Protein AF-A0A1W9WU84-F1 (afdb_monomer_lite)

Secondary structure (DSSP, 8-state):
----------EEEETTEEEEHHHHHHHHHTT--SHHHHHT-TT-EEEEEETTEEEEEEEEEETTEEEEEEEEEEPP------

pLDDT: mean 77.81, std 12.46, range [40.56, 89.56]

Foldseek 3Di:
DPPPPPDPFDWDDDPNDIDRPVVVVQCVVVVNPDPVCVVVPPQWDFPDDDPFKTKIKHWTDDPNDIDIDIDIDGDDPPPPPD

Structure (mmCIF, N/CA/C/O backbone):
data_AF-A0A1W9WU84-F1
#
_entry.id   AF-A0A1W9WU84-F1
#
loop_
_atom_site.group_PDB
_atom_site.id
_atom_site.type_symbol
_atom_site.label_atom_id
_atom_site.label_alt_id
_atom_site.label_comp_id
_atom_site.label_asym_id
_atom_site.label_entity_id
_atom_site.label_seq_id
_atom_site.pdbx_PDB_ins_code
_atom_site.Cartn_x
_atom_site.Cartn_y
_atom_site.Cartn_z
_atom_site.occupancy
_atom_site.B_iso_or_equiv
_atom_site.auth_seq_id
_atom_site.auth_comp_id
_atom_site.auth_asym_id
_atom_site.auth_atom_id
_atom_site.pdbx_PDB_model_num
ATOM 1 N N . MET A 1 1 ? 15.217 8.578 25.436 1.00 40.56 1 MET A N 1
ATOM 2 C CA . MET A 1 1 ? 14.697 7.197 25.416 1.00 40.56 1 MET A CA 1
ATOM 3 C C . MET A 1 1 ? 15.181 6.584 24.111 1.00 40.56 1 MET A C 1
ATOM 5 O O . MET A 1 1 ? 14.819 7.097 23.062 1.00 40.56 1 MET A O 1
ATOM 9 N N . ILE A 1 2 ? 16.117 5.636 24.158 1.00 41.91 2 ILE A N 1
ATOM 10 C CA . ILE A 1 2 ? 16.622 4.972 22.945 1.00 41.91 2 ILE A CA 1
ATOM 11 C C . ILE A 1 2 ? 15.566 3.923 22.574 1.00 41.91 2 ILE A C 1
ATOM 13 O O . ILE A 1 2 ? 15.193 3.160 23.468 1.00 41.91 2 ILE A O 1
ATOM 17 N N . PRO A 1 3 ? 15.032 3.887 21.340 1.00 46.59 3 PRO A N 1
ATOM 18 C CA . PRO A 1 3 ? 14.091 2.844 20.960 1.00 46.59 3 PRO A CA 1
ATOM 19 C C . PRO A 1 3 ? 14.778 1.492 21.131 1.00 46.59 3 PRO A C 1
ATOM 21 O O . PRO A 1 3 ? 15.872 1.272 20.607 1.00 46.59 3 PRO A O 1
ATOM 24 N N . ASN A 1 4 ? 14.167 0.602 21.907 1.00 46.75 4 ASN A N 1
ATOM 25 C CA . ASN A 1 4 ? 14.648 -0.761 22.019 1.00 46.75 4 ASN A CA 1
ATOM 26 C C . ASN A 1 4 ? 14.274 -1.496 20.724 1.00 46.75 4 ASN A C 1
ATOM 28 O O . ASN A 1 4 ? 13.142 -1.941 20.565 1.00 46.75 4 ASN A O 1
ATOM 32 N N . PHE A 1 5 ? 15.214 -1.591 19.785 1.00 53.91 5 PHE A N 1
ATOM 33 C CA . PHE A 1 5 ? 15.039 -2.316 18.522 1.00 53.91 5 PHE A CA 1
ATOM 34 C C . PHE A 1 5 ? 15.110 -3.850 18.697 1.00 53.91 5 PHE A C 1
ATOM 36 O O . PHE A 1 5 ? 15.206 -4.569 17.710 1.00 53.91 5 PHE A O 1
ATOM 43 N N . SER A 1 6 ? 15.077 -4.372 19.933 1.00 51.78 6 SER A N 1
ATOM 44 C CA . SER A 1 6 ? 15.198 -5.808 20.234 1.00 51.78 6 SER A CA 1
ATOM 45 C C . SER A 1 6 ? 13.898 -6.609 20.086 1.00 51.78 6 SER A C 1
ATOM 47 O O . SER A 1 6 ? 13.838 -7.744 20.563 1.00 51.78 6 SER A O 1
ATOM 49 N N . ALA A 1 7 ? 12.838 -6.042 19.508 1.00 61.59 7 ALA A N 1
ATOM 50 C CA . ALA A 1 7 ? 11.666 -6.837 19.173 1.00 61.59 7 ALA A CA 1
ATOM 51 C C . ALA A 1 7 ? 12.073 -7.802 18.054 1.00 61.59 7 ALA A C 1
ATOM 53 O O . ALA A 1 7 ? 12.449 -7.363 16.968 1.00 61.59 7 ALA A O 1
ATOM 54 N N . VAL A 1 8 ? 12.048 -9.108 18.341 1.00 64.62 8 VAL A N 1
ATOM 55 C CA . VAL A 1 8 ? 12.166 -10.142 17.307 1.00 64.62 8 VAL A CA 1
ATOM 56 C C . VAL A 1 8 ? 11.087 -9.822 16.280 1.00 64.62 8 VAL A C 1
ATOM 58 O O . VAL A 1 8 ? 9.917 -9.779 16.670 1.00 64.62 8 VAL A O 1
ATOM 61 N N . PRO A 1 9 ? 11.436 -9.509 15.026 1.00 66.81 9 PRO A N 1
ATOM 62 C CA . PRO A 1 9 ? 10.402 -9.068 14.118 1.00 66.81 9 PRO A CA 1
ATOM 63 C C . PRO A 1 9 ? 9.521 -10.275 13.774 1.00 66.81 9 PRO A C 1
ATOM 65 O O . PRO A 1 9 ? 10.011 -11.395 13.622 1.00 66.81 9 PRO A O 1
ATOM 68 N N . ASP A 1 10 ? 8.209 -10.062 13.756 1.00 83.06 10 ASP A N 1
ATOM 69 C CA . ASP A 1 10 ? 7.249 -11.101 13.397 1.00 83.06 10 ASP A CA 1
ATOM 70 C C . ASP A 1 10 ? 7.163 -11.153 11.876 1.00 83.06 10 ASP A C 1
ATOM 72 O O . ASP A 1 10 ? 6.755 -10.182 11.229 1.00 83.06 10 ASP A O 1
ATOM 76 N N . PHE A 1 11 ? 7.595 -12.274 11.304 1.00 85.81 11 PHE A N 1
ATOM 77 C CA . PHE A 1 11 ? 7.651 -12.452 9.865 1.00 85.81 11 PHE A CA 1
ATOM 78 C C . PHE A 1 11 ? 6.787 -13.619 9.399 1.00 85.81 11 PHE A C 1
ATOM 80 O O . PHE A 1 11 ? 6.654 -14.644 10.070 1.00 85.81 11 PHE A O 1
ATOM 87 N N . LEU A 1 12 ? 6.270 -13.491 8.184 1.00 83.38 12 LEU A N 1
ATOM 88 C CA . LEU A 1 12 ? 5.718 -14.583 7.402 1.00 83.38 12 LEU A CA 1
ATOM 89 C C . LEU A 1 12 ? 6.667 -14.875 6.239 1.00 83.38 12 LEU A C 1
ATOM 91 O O . LEU A 1 12 ? 6.974 -13.981 5.452 1.00 83.38 12 LEU A O 1
ATOM 95 N N . GLU A 1 13 ? 7.098 -16.125 6.097 1.00 84.88 13 GLU A N 1
ATOM 96 C CA . GLU A 1 13 ? 7.778 -16.571 4.883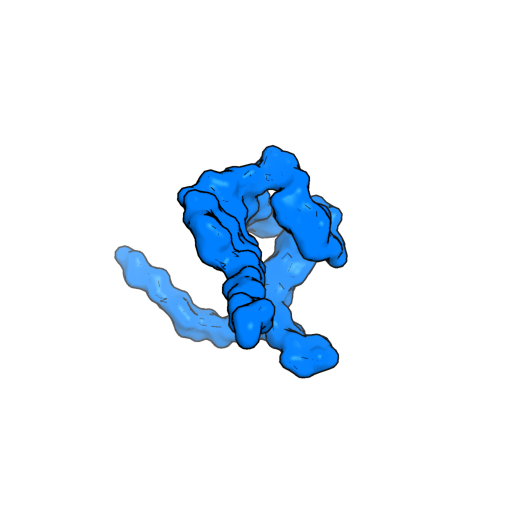 1.00 84.88 13 GLU A CA 1
ATOM 97 C C . GLU A 1 13 ? 6.762 -17.192 3.921 1.00 84.88 13 GLU A C 1
ATOM 99 O O . GLU A 1 13 ? 6.025 -18.114 4.274 1.00 84.88 13 GLU A O 1
ATOM 104 N N . GLN A 1 14 ? 6.712 -16.697 2.687 1.00 79.69 14 GLN A N 1
ATOM 105 C CA . GLN A 1 14 ? 5.841 -17.239 1.652 1.00 79.69 14 GLN A CA 1
ATOM 106 C C . GLN A 1 14 ? 6.539 -17.177 0.295 1.00 79.69 14 GLN A C 1
ATOM 108 O O . GLN A 1 14 ? 6.923 -16.109 -0.172 1.00 79.69 14 GLN A O 1
ATOM 113 N N . LYS A 1 15 ? 6.668 -18.331 -0.375 1.00 85.12 15 LYS A N 1
ATOM 114 C CA . LYS A 1 15 ? 7.291 -18.448 -1.711 1.00 85.12 15 LYS A CA 1
ATOM 115 C C . LYS A 1 15 ? 8.709 -17.838 -1.774 1.00 85.12 15 LYS A C 1
ATOM 117 O O . LYS A 1 15 ? 9.058 -17.201 -2.762 1.00 85.12 15 LYS A O 1
ATOM 122 N N . GLY A 1 16 ? 9.505 -18.009 -0.714 1.00 83.75 16 GLY A N 1
ATOM 123 C CA . GLY A 1 16 ? 10.861 -17.451 -0.611 1.00 83.75 16 GLY A CA 1
ATOM 124 C C . GLY A 1 16 ? 10.914 -15.937 -0.370 1.00 83.75 16 GLY A C 1
ATOM 125 O O . GLY A 1 16 ? 11.982 -15.339 -0.464 1.00 83.75 16 GLY A O 1
ATOM 126 N N . MET A 1 17 ? 9.774 -15.307 -0.079 1.00 75.25 17 MET A N 1
ATOM 127 C CA . MET A 1 17 ? 9.686 -13.907 0.327 1.00 75.25 17 MET A CA 1
ATOM 128 C C . MET A 1 17 ? 9.444 -13.827 1.831 1.00 75.25 17 MET A C 1
ATOM 130 O O . MET A 1 17 ? 8.664 -14.608 2.373 1.00 75.25 17 MET A O 1
ATOM 134 N N . ILE A 1 18 ? 10.088 -12.863 2.484 1.00 82.69 18 ILE A N 1
ATOM 135 C CA . ILE A 1 18 ? 9.908 -12.566 3.906 1.00 82.69 18 ILE A CA 1
ATOM 136 C C . ILE A 1 18 ? 9.043 -11.314 4.009 1.00 82.69 18 ILE A C 1
ATOM 138 O O . ILE A 1 18 ? 9.397 -10.262 3.473 1.00 82.69 18 ILE A O 1
ATOM 142 N N . PHE A 1 19 ? 7.920 -11.431 4.705 1.00 81.88 19 PHE A N 1
ATOM 143 C CA . PHE A 1 19 ? 6.987 -10.343 4.952 1.00 81.88 19 PHE A CA 1
ATOM 144 C C . PHE A 1 19 ? 6.968 -10.010 6.433 1.00 81.88 19 PHE A C 1
ATOM 146 O O . PHE A 1 19 ? 6.852 -10.907 7.257 1.00 81.88 19 PHE A O 1
ATOM 153 N N . ASP A 1 20 ? 7.027 -8.730 6.776 1.00 86.31 20 ASP A N 1
ATOM 154 C CA . ASP A 1 20 ? 6.690 -8.275 8.123 1.00 86.31 20 ASP A CA 1
ATOM 155 C C . ASP A 1 20 ? 5.172 -8.443 8.332 1.00 86.31 20 ASP A C 1
ATOM 157 O O . ASP A 1 20 ? 4.371 -7.945 7.532 1.00 86.31 20 ASP A O 1
ATOM 161 N N . ARG A 1 21 ? 4.764 -9.193 9.364 1.00 85.56 21 ARG A N 1
ATOM 162 C CA . ARG A 1 21 ? 3.346 -9.509 9.593 1.00 85.56 21 ARG A CA 1
ATOM 163 C C . ARG A 1 21 ? 2.539 -8.264 9.948 1.00 85.56 21 ARG A C 1
ATOM 165 O O . ARG A 1 21 ? 1.462 -8.068 9.389 1.00 85.56 21 ARG A O 1
ATOM 172 N N . LYS A 1 22 ? 3.081 -7.391 10.805 1.00 83.06 22 LYS A N 1
ATOM 173 C CA . LYS A 1 22 ? 2.436 -6.122 11.177 1.00 83.06 22 LYS A CA 1
ATOM 174 C C . LYS A 1 22 ? 2.221 -5.264 9.932 1.00 83.06 22 LYS A C 1
ATOM 176 O O . LYS A 1 22 ? 1.167 -4.656 9.766 1.00 83.06 22 LYS A O 1
ATOM 181 N N . TYR A 1 23 ? 3.191 -5.262 9.021 1.00 83.19 23 TYR A N 1
ATOM 182 C CA . TYR A 1 23 ? 3.067 -4.569 7.744 1.00 83.19 23 TYR A CA 1
ATOM 183 C C . TYR A 1 23 ? 1.936 -5.132 6.870 1.00 83.19 23 TYR A C 1
ATOM 185 O O . TYR A 1 23 ? 1.139 -4.361 6.337 1.00 83.19 23 TYR A O 1
ATOM 193 N N . GLN A 1 24 ? 1.815 -6.459 6.754 1.00 85.56 24 GLN A N 1
ATOM 194 C CA . GLN A 1 24 ? 0.714 -7.080 6.007 1.00 85.56 24 GLN A CA 1
ATOM 195 C C . GLN A 1 24 ? -0.659 -6.766 6.607 1.00 85.56 24 GLN A C 1
ATOM 197 O O . GLN A 1 24 ? -1.596 -6.480 5.865 1.00 85.56 24 GLN A O 1
ATOM 202 N N . GLU A 1 25 ? -0.782 -6.795 7.933 1.00 88.38 25 GLU A N 1
ATOM 203 C CA . GLU A 1 25 ? -2.031 -6.473 8.625 1.00 88.38 25 GLU A CA 1
ATOM 204 C C . GLU A 1 25 ? -2.463 -5.027 8.367 1.00 88.38 25 GLU A C 1
ATOM 206 O O . GLU A 1 25 ? -3.625 -4.788 8.046 1.00 88.38 25 GLU A O 1
ATOM 211 N N . ILE A 1 26 ? -1.525 -4.075 8.428 1.00 88.31 26 ILE A N 1
ATOM 212 C CA . ILE A 1 26 ? -1.795 -2.662 8.133 1.00 88.31 26 ILE A CA 1
ATOM 213 C C . ILE A 1 26 ? -2.235 -2.487 6.677 1.00 88.31 26 ILE A C 1
AT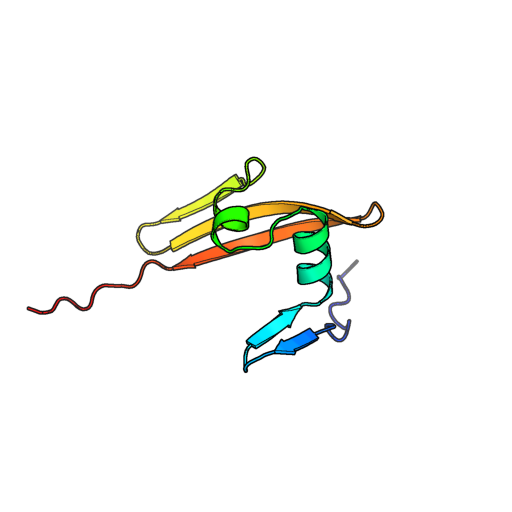OM 215 O O . ILE A 1 26 ? -3.259 -1.856 6.423 1.00 88.31 26 ILE A O 1
ATOM 219 N N . LEU A 1 27 ? -1.500 -3.062 5.718 1.00 88.75 27 LEU A N 1
ATOM 220 C CA . LEU A 1 27 ? -1.860 -2.962 4.302 1.00 88.75 27 LEU A CA 1
ATOM 221 C C . LEU A 1 27 ? -3.240 -3.567 4.023 1.00 88.75 27 LEU A C 1
ATOM 223 O O . LEU A 1 27 ? -4.056 -2.944 3.348 1.00 88.75 27 LEU A O 1
ATOM 227 N N . SER A 1 28 ? -3.528 -4.736 4.598 1.00 88.75 28 SER A N 1
ATOM 228 C CA . SER A 1 28 ? -4.835 -5.389 4.498 1.00 88.75 28 SER A CA 1
ATOM 229 C C . SER A 1 28 ? -5.949 -4.526 5.100 1.00 88.75 28 SER A C 1
ATOM 231 O O . SER A 1 28 ? -6.978 -4.310 4.462 1.00 88.75 28 SER A O 1
ATOM 233 N N . HIS A 1 29 ? -5.722 -3.946 6.284 1.00 89.56 29 HIS A N 1
ATOM 234 C CA . HIS A 1 29 ? -6.671 -3.042 6.940 1.00 89.56 29 HIS A CA 1
ATOM 235 C C . HIS A 1 29 ? -6.969 -1.791 6.099 1.00 89.56 29 HIS A C 1
ATOM 237 O O . HIS A 1 29 ? -8.102 -1.318 6.066 1.00 89.56 29 HIS A O 1
ATOM 243 N N . MET A 1 30 ? -5.967 -1.284 5.378 1.00 87.69 30 MET A N 1
ATOM 244 C CA . MET A 1 30 ? -6.093 -0.137 4.475 1.00 87.69 30 MET A CA 1
ATOM 245 C C . MET A 1 30 ? -6.649 -0.496 3.085 1.00 87.69 30 MET A C 1
ATOM 247 O O . MET A 1 30 ? -6.806 0.396 2.252 1.00 87.69 30 MET A O 1
ATOM 251 N N . GLY A 1 31 ? -6.929 -1.775 2.807 1.00 89.50 31 GLY A N 1
ATOM 252 C CA . GLY A 1 31 ? -7.369 -2.240 1.487 1.00 89.50 31 GLY A CA 1
ATOM 253 C C . GLY A 1 31 ? -6.283 -2.156 0.406 1.00 89.50 31 GLY A C 1
ATOM 254 O O . GLY A 1 31 ? -6.596 -2.026 -0.774 1.00 89.50 31 GLY A O 1
ATOM 255 N N . LEU A 1 32 ? -5.008 -2.189 0.801 1.00 88.56 32 LEU A N 1
ATOM 256 C CA . LEU A 1 32 ? -3.846 -2.102 -0.082 1.00 88.56 32 LEU A CA 1
ATOM 257 C C . LEU A 1 32 ? -3.286 -3.502 -0.377 1.00 88.56 32 LEU A C 1
ATOM 259 O O . LE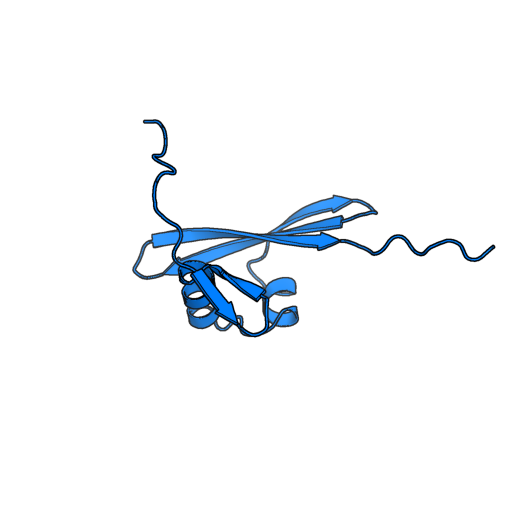U A 1 32 ? -2.262 -3.914 0.166 1.00 88.56 32 LEU A O 1
ATOM 263 N N . ASP A 1 33 ? -3.980 -4.256 -1.224 1.00 87.69 33 ASP A N 1
ATOM 264 C CA . ASP A 1 33 ? -3.708 -5.674 -1.506 1.00 87.69 33 ASP A CA 1
ATOM 265 C C . ASP A 1 33 ? -2.759 -5.930 -2.693 1.00 87.69 33 ASP A C 1
ATOM 267 O O . ASP A 1 33 ? -2.393 -7.070 -2.987 1.00 87.69 33 ASP A O 1
ATOM 271 N N . SER A 1 34 ? -2.334 -4.871 -3.379 1.00 84.56 34 SER A N 1
ATOM 272 C CA . SER A 1 34 ? -1.501 -4.949 -4.579 1.00 84.56 34 SER A CA 1
ATOM 273 C C . SER A 1 34 ? -0.425 -3.872 -4.595 1.00 84.56 34 SER A C 1
ATOM 275 O O . SER A 1 34 ? -0.597 -2.788 -4.037 1.00 84.56 34 SER A O 1
ATOM 277 N N . PHE A 1 35 ? 0.679 -4.131 -5.300 1.00 83.31 35 PHE A N 1
ATOM 278 C CA . PHE A 1 35 ? 1.724 -3.123 -5.499 1.00 83.31 35 PHE A CA 1
ATOM 279 C C . PHE A 1 35 ? 1.158 -1.806 -6.053 1.00 83.31 35 PHE A C 1
ATOM 281 O O . PHE A 1 35 ? 1.508 -0.742 -5.554 1.00 83.31 35 PHE A O 1
ATOM 288 N N . GLU A 1 36 ? 0.258 -1.878 -7.038 1.00 85.38 36 GLU A N 1
ATOM 289 C CA . GLU A 1 36 ? -0.369 -0.698 -7.643 1.00 85.38 36 GLU A CA 1
ATOM 290 C C . GLU A 1 36 ? -1.218 0.084 -6.635 1.00 85.38 36 GLU A C 1
ATOM 292 O O . GLU A 1 36 ? -1.103 1.306 -6.566 1.00 85.38 36 GLU A O 1
ATOM 297 N N . SER A 1 37 ? -2.003 -0.604 -5.795 1.00 87.56 37 SER A N 1
ATOM 298 C CA . SER A 1 37 ? -2.786 0.058 -4.741 1.00 87.56 37 SER A CA 1
ATOM 299 C C . SER A 1 37 ? -1.902 0.807 -3.739 1.00 87.56 37 SER A C 1
ATOM 301 O O . SER A 1 37 ? -2.211 1.942 -3.381 1.00 87.56 37 SER A O 1
ATOM 303 N N . VAL A 1 38 ? -0.764 0.221 -3.343 1.00 85.75 38 VAL A N 1
ATOM 304 C CA . VAL A 1 38 ? 0.213 0.867 -2.453 1.00 85.75 38 VAL A CA 1
ATOM 305 C C . VAL A 1 38 ? 0.882 2.043 -3.167 1.00 85.75 38 VAL A C 1
ATOM 307 O O . VAL A 1 38 ? 0.997 3.125 -2.599 1.00 85.75 38 VAL A O 1
ATOM 310 N N . TRP A 1 39 ? 1.311 1.853 -4.418 1.00 84.31 39 TRP A N 1
ATOM 311 C CA . TRP A 1 39 ? 2.031 2.865 -5.191 1.00 84.31 39 TRP A CA 1
ATOM 312 C C . TRP A 1 39 ? 1.184 4.108 -5.495 1.00 84.31 39 TRP A C 1
ATOM 314 O O . TRP A 1 39 ? 1.694 5.227 -5.459 1.00 84.31 39 TRP A O 1
ATOM 324 N N . HIS A 1 40 ? -0.106 3.916 -5.766 1.00 83.19 40 HIS A N 1
ATOM 325 C CA . HIS A 1 40 ? -1.058 4.974 -6.109 1.00 83.19 40 HIS A CA 1
ATOM 326 C C . HIS A 1 40 ? -1.959 5.400 -4.944 1.00 83.19 40 HIS A C 1
ATOM 328 O O . HIS A 1 40 ? -2.969 6.075 -5.160 1.00 83.19 40 HIS A O 1
ATOM 334 N N . HIS A 1 41 ? -1.614 5.027 -3.711 1.00 84.44 41 HIS A N 1
ATOM 335 C CA . HIS A 1 41 ? -2.396 5.392 -2.540 1.00 84.44 41 HIS A CA 1
ATOM 336 C C . HIS A 1 41 ? -2.543 6.922 -2.432 1.00 84.44 41 HIS A C 1
ATOM 338 O O . HIS A 1 41 ? -1.547 7.643 -2.400 1.00 84.44 41 HIS A O 1
ATOM 344 N N . GLN A 1 42 ? -3.782 7.430 -2.359 1.00 74.69 42 GLN A N 1
ATOM 345 C CA . GLN A 1 42 ? -4.058 8.878 -2.388 1.00 74.69 42 GLN A CA 1
ATOM 346 C C . GLN A 1 42 ? -3.517 9.646 -1.169 1.00 74.69 42 GLN A C 1
ATOM 348 O O . GLN A 1 42 ? -3.325 10.854 -1.259 1.00 74.69 42 GLN A O 1
ATOM 353 N N . GLY A 1 43 ? -3.228 8.962 -0.057 1.00 73.50 43 GLY A N 1
ATOM 354 C CA . GLY A 1 43 ? -2.517 9.523 1.101 1.00 73.50 43 GLY A CA 1
ATOM 355 C C . GLY A 1 43 ? -0.990 9.375 1.042 1.00 73.50 43 GLY A C 1
ATOM 356 O O . GLY A 1 43 ? -0.313 9.652 2.027 1.00 73.50 43 GLY A O 1
ATOM 357 N N . GLY A 1 44 ? -0.442 8.874 -0.069 1.00 78.12 44 GLY A N 1
ATOM 358 C CA . GLY A 1 44 ? 0.988 8.655 -0.242 1.00 78.12 44 GLY A CA 1
ATOM 359 C C . GLY A 1 44 ? 1.727 9.941 -0.614 1.00 78.12 44 GLY A C 1
ATOM 360 O O . GLY A 1 44 ? 1.466 10.540 -1.655 1.00 78.12 44 GLY A O 1
ATOM 361 N N . GLU A 1 45 ? 2.706 10.339 0.193 1.00 80.50 45 GLU A N 1
ATOM 362 C CA . GLU A 1 45 ? 3.574 11.481 -0.098 1.00 80.50 45 GLU A CA 1
ATOM 363 C C . GLU A 1 45 ? 4.858 11.019 -0.793 1.00 80.50 45 GLU A C 1
ATOM 365 O O . GLU A 1 45 ? 5.596 10.173 -0.282 1.00 80.50 45 GLU A O 1
ATOM 370 N N . THR A 1 46 ? 5.184 11.594 -1.953 1.00 79.31 46 THR A N 1
ATOM 371 C CA . THR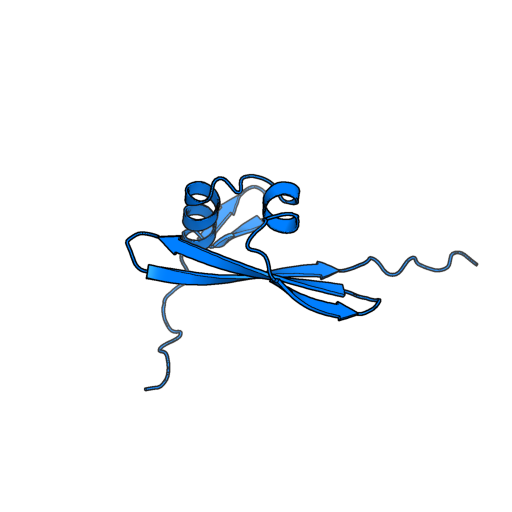 A 1 46 ? 6.490 11.349 -2.587 1.00 79.31 46 THR A CA 1
ATOM 372 C C . THR A 1 46 ? 7.566 12.129 -1.839 1.00 79.31 46 THR A C 1
ATOM 374 O O . THR A 1 46 ? 7.698 13.338 -2.001 1.00 79.31 46 THR A O 1
ATOM 377 N N . ILE A 1 47 ? 8.365 11.430 -1.032 1.00 77.81 47 ILE A N 1
ATOM 378 C CA . ILE A 1 47 ? 9.408 12.056 -0.204 1.00 77.81 47 ILE A CA 1
ATOM 379 C C . ILE A 1 47 ? 10.729 12.192 -0.967 1.00 77.81 47 ILE A C 1
ATOM 381 O O . ILE A 1 47 ? 11.535 13.077 -0.679 1.00 77.81 47 ILE A O 1
ATOM 385 N N . LYS A 1 48 ? 10.994 11.304 -1.936 1.00 75.81 48 LYS A N 1
ATOM 386 C CA . LYS A 1 48 ? 12.182 11.384 -2.800 1.00 75.81 48 LYS A CA 1
ATOM 387 C C . LYS A 1 48 ? 11.856 10.907 -4.206 1.00 75.81 48 LYS A C 1
ATOM 389 O O . LYS A 1 48 ? 11.384 9.788 -4.374 1.00 75.81 48 LYS A O 1
ATOM 394 N N . GLN A 1 49 ? 12.217 11.706 -5.202 1.00 74.69 49 GLN A N 1
ATOM 395 C CA . GLN A 1 49 ? 12.207 11.316 -6.607 1.00 74.69 49 GLN A CA 1
ATOM 396 C C . GLN A 1 49 ? 13.539 11.729 -7.230 1.00 74.69 49 GLN A C 1
ATOM 398 O O . GLN A 1 49 ? 13.839 12.912 -7.358 1.00 74.69 49 GLN A O 1
ATOM 403 N N . ILE A 1 50 ? 14.365 10.744 -7.568 1.00 73.56 50 ILE A N 1
ATOM 404 C CA . ILE A 1 50 ? 15.609 10.933 -8.321 1.00 73.56 50 ILE A CA 1
ATOM 405 C C . ILE A 1 50 ? 15.596 9.971 -9.507 1.00 73.56 50 ILE A C 1
ATOM 407 O O . ILE A 1 50 ? 14.875 8.978 -9.472 1.00 73.56 50 ILE A O 1
ATOM 411 N N . GLN A 1 51 ? 16.395 10.226 -10.545 1.00 68.31 51 GLN A N 1
ATOM 412 C CA . GLN A 1 51 ? 16.357 9.439 -11.792 1.00 68.31 51 GLN A CA 1
ATOM 413 C C . GLN A 1 51 ? 16.396 7.911 -11.562 1.00 68.31 51 GLN A C 1
ATOM 415 O O . GLN A 1 51 ? 15.672 7.167 -12.218 1.00 68.31 51 GLN A O 1
ATOM 420 N N . ALA A 1 52 ? 17.168 7.454 -10.571 1.00 67.56 52 ALA A N 1
ATOM 421 C CA . ALA A 1 52 ? 17.341 6.035 -10.256 1.00 67.56 52 ALA A CA 1
ATOM 422 C C . ALA A 1 52 ? 16.263 5.421 -9.334 1.00 67.56 52 ALA A C 1
ATOM 424 O O . ALA A 1 52 ? 16.153 4.197 -9.248 1.00 67.56 52 ALA A O 1
ATOM 425 N N . ARG A 1 53 ? 15.498 6.224 -8.580 1.00 75.50 53 ARG A N 1
ATOM 426 C CA . ARG A 1 53 ? 14.527 5.702 -7.603 1.00 75.50 53 ARG A CA 1
ATOM 427 C C . ARG A 1 53 ? 13.473 6.718 -7.193 1.00 75.50 53 ARG A C 1
ATOM 429 O O . ARG A 1 53 ? 13.760 7.906 -7.035 1.00 75.50 53 ARG A O 1
ATOM 436 N N . SER A 1 54 ? 12.309 6.194 -6.844 1.00 81.81 54 SER A N 1
ATOM 437 C CA . SER A 1 54 ? 11.240 6.950 -6.204 1.00 81.81 54 SER A CA 1
ATOM 438 C C . SER A 1 54 ? 10.879 6.322 -4.861 1.00 81.81 54 SER A C 1
ATOM 440 O O . SER A 1 54 ? 10.891 5.100 -4.709 1.00 81.81 54 SER A O 1
ATOM 442 N N . VAL A 1 55 ? 10.597 7.160 -3.869 1.00 84.50 55 VAL A N 1
ATOM 443 C CA . VAL A 1 55 ? 10.203 6.749 -2.521 1.00 84.50 55 VAL A CA 1
ATOM 444 C C . VAL A 1 55 ? 8.916 7.460 -2.152 1.00 84.50 55 VAL A C 1
ATOM 446 O O . VAL A 1 55 ? 8.893 8.692 -2.111 1.00 84.50 55 VAL A O 1
ATOM 449 N N . ILE A 1 56 ? 7.887 6.679 -1.840 1.00 85.06 56 ILE A N 1
ATOM 450 C CA . ILE A 1 56 ? 6.636 7.184 -1.278 1.00 85.06 56 ILE A CA 1
ATOM 451 C C . ILE A 1 56 ? 6.558 6.827 0.206 1.00 85.06 56 ILE A C 1
ATOM 453 O O . ILE A 1 56 ? 7.013 5.756 0.615 1.00 85.06 56 ILE A O 1
ATOM 457 N N . CYS A 1 57 ? 6.028 7.741 1.008 1.00 87.19 57 CYS A N 1
ATOM 458 C CA . CYS A 1 57 ? 5.681 7.537 2.406 1.00 87.19 57 CYS A CA 1
ATOM 459 C C . CYS A 1 57 ? 4.170 7.421 2.510 1.00 87.19 57 CYS A C 1
ATOM 461 O O . CYS A 1 57 ? 3.453 8.221 1.920 1.00 87.19 57 CYS A O 1
ATOM 463 N N . ILE A 1 58 ? 3.697 6.445 3.266 1.00 87.75 58 ILE A N 1
ATOM 464 C CA . ILE A 1 58 ? 2.279 6.229 3.509 1.00 87.75 58 ILE A CA 1
ATOM 465 C C . ILE A 1 58 ? 2.089 6.157 5.022 1.00 87.75 58 ILE A C 1
ATOM 467 O O . ILE A 1 58 ? 2.890 5.542 5.737 1.00 87.75 58 ILE A O 1
ATOM 471 N N . GLU A 1 59 ? 1.049 6.821 5.509 1.00 89.38 59 GLU A N 1
ATOM 472 C CA . GLU A 1 59 ? 0.618 6.733 6.899 1.00 89.38 59 GLU A CA 1
ATOM 473 C C . GLU A 1 59 ? -0.566 5.769 6.998 1.00 89.38 59 GLU A C 1
ATOM 475 O O . GLU A 1 59 ? -1.521 5.866 6.230 1.00 89.38 59 GLU A O 1
ATOM 480 N N . GLY A 1 60 ? -0.497 4.836 7.942 1.00 84.56 60 GLY A N 1
ATOM 481 C CA . GLY A 1 60 ? -1.580 3.920 8.279 1.00 84.56 60 GLY A CA 1
ATOM 482 C C . GLY A 1 60 ? -1.878 3.954 9.770 1.00 84.56 60 GLY A C 1
ATOM 483 O O . GLY A 1 60 ? -1.047 4.371 10.577 1.00 84.56 60 GLY A O 1
ATOM 484 N N . GLU A 1 61 ? -3.063 3.491 10.143 1.00 85.12 61 GLU A N 1
ATOM 485 C CA . GLU A 1 61 ? -3.470 3.337 11.536 1.00 85.12 61 GLU A CA 1
ATOM 486 C C . GLU A 1 61 ? -4.024 1.928 11.733 1.00 85.12 61 GLU A C 1
ATOM 488 O O . GLU A 1 61 ? -4.829 1.458 10.932 1.00 85.12 61 GLU A O 1
ATOM 493 N N . LEU A 1 62 ? -3.575 1.246 12.784 1.00 83.12 62 LEU A N 1
ATOM 494 C CA . LEU A 1 62 ? -4.095 -0.058 13.181 1.00 83.12 62 LEU A CA 1
ATOM 495 C C . LEU A 1 62 ? -4.240 -0.072 14.700 1.00 83.12 62 LEU A C 1
ATOM 497 O O . LEU A 1 62 ? -3.290 0.236 15.416 1.00 83.12 62 LEU A O 1
ATOM 501 N N . ASN A 1 63 ? -5.430 -0.409 15.203 1.00 86.31 63 ASN A N 1
ATOM 502 C CA . ASN A 1 63 ? -5.735 -0.431 16.641 1.00 86.31 63 ASN A CA 1
ATOM 503 C C . ASN A 1 63 ? -5.413 0.893 17.377 1.00 86.31 63 ASN A C 1
ATOM 505 O O . ASN A 1 63 ? -5.008 0.877 18.538 1.00 86.31 63 ASN A O 1
ATOM 509 N N . GLY A 1 64 ? -5.568 2.041 16.705 1.00 84.75 64 GLY A N 1
ATOM 510 C CA . GLY A 1 64 ? -5.245 3.367 17.254 1.00 84.75 64 GLY A CA 1
ATOM 511 C C . GLY A 1 64 ? -3.749 3.710 17.268 1.00 84.75 64 GLY A C 1
ATOM 512 O O . GLY A 1 64 ? -3.368 4.791 17.718 1.00 84.75 64 GLY A O 1
ATOM 513 N N . GLU A 1 65 ? -2.886 2.820 16.772 1.00 85.25 65 GLU A N 1
ATOM 514 C CA . GLU A 1 65 ? -1.458 3.071 16.605 1.00 85.25 65 GLU A CA 1
ATOM 515 C C . GLU A 1 65 ? -1.177 3.564 15.181 1.00 85.25 65 GLU A C 1
ATOM 517 O O . GLU A 1 65 ? -1.388 2.850 14.196 1.00 85.25 65 GLU A O 1
ATOM 522 N N . LYS A 1 66 ? -0.656 4.789 15.067 1.00 86.44 66 LYS A N 1
ATOM 523 C CA . LYS A 1 66 ? -0.202 5.337 13.787 1.00 86.44 66 LYS A CA 1
ATOM 524 C C . LYS A 1 66 ? 1.147 4.747 13.407 1.00 86.44 66 LYS A C 1
ATOM 526 O O . LYS A 1 66 ? 2.106 4.823 14.171 1.00 86.44 66 LYS A O 1
ATOM 531 N N . THR A 1 67 ? 1.235 4.230 12.191 1.00 85.06 67 THR A N 1
ATOM 532 C CA . THR A 1 67 ? 2.450 3.663 11.612 1.00 85.06 67 THR A CA 1
ATOM 533 C C . THR A 1 67 ? 2.770 4.368 10.301 1.00 85.06 67 THR A C 1
ATOM 535 O O . THR A 1 67 ? 1.887 4.645 9.495 1.00 85.06 67 THR A O 1
ATOM 538 N N . ARG A 1 68 ? 4.054 4.647 10.067 1.00 85.69 68 ARG A N 1
ATOM 539 C CA . ARG A 1 68 ? 4.549 5.161 8.786 1.00 85.69 68 ARG A CA 1
ATOM 540 C C . ARG A 1 68 ? 5.348 4.095 8.074 1.00 85.69 68 ARG A C 1
ATOM 542 O O . ARG A 1 68 ? 6.197 3.451 8.688 1.00 85.69 68 ARG A O 1
ATOM 549 N N . PHE A 1 69 ? 5.131 3.971 6.775 1.00 85.06 69 PHE A N 1
ATOM 550 C CA . PHE A 1 69 ? 5.871 3.046 5.937 1.00 85.06 69 PHE A CA 1
ATOM 551 C C . PHE A 1 69 ? 6.350 3.701 4.650 1.00 85.06 69 PHE A C 1
ATOM 553 O O . PHE A 1 69 ? 5.777 4.672 4.162 1.00 85.06 69 PHE A O 1
ATOM 560 N N . PHE A 1 70 ? 7.449 3.167 4.119 1.00 85.44 70 PHE A N 1
ATOM 561 C CA . PHE A 1 70 ? 8.136 3.720 2.960 1.00 85.44 70 PHE A CA 1
ATOM 562 C C . PHE A 1 70 ? 8.254 2.662 1.873 1.00 85.44 70 PHE A C 1
ATOM 564 O O . PHE A 1 70 ? 8.947 1.660 2.058 1.00 85.44 70 PHE A O 1
ATOM 571 N N . LEU A 1 71 ? 7.651 2.918 0.716 1.00 85.62 71 LEU A N 1
ATOM 572 C CA . LEU A 1 71 ? 7.826 2.083 -0.464 1.00 85.62 71 LEU A CA 1
ATOM 573 C C . LEU A 1 71 ? 8.886 2.709 -1.369 1.00 85.62 71 LEU A C 1
ATOM 575 O O . LEU A 1 71 ? 8.756 3.849 -1.815 1.00 85.62 71 LEU A O 1
ATOM 579 N N . LYS A 1 72 ? 9.952 1.951 -1.633 1.00 86.50 72 LYS A N 1
ATOM 580 C CA . LYS A 1 72 ? 11.036 2.339 -2.540 1.00 86.50 72 LYS A CA 1
ATOM 581 C C . LYS A 1 72 ? 10.893 1.576 -3.851 1.00 86.50 72 LYS A C 1
ATOM 583 O O . LYS A 1 72 ? 10.942 0.350 -3.858 1.00 86.50 72 LYS A O 1
ATOM 588 N N . LYS A 1 73 ? 10.775 2.304 -4.957 1.00 84.19 73 LYS A N 1
ATOM 589 C CA . LYS A 1 73 ? 10.793 1.767 -6.318 1.00 84.19 73 LYS A CA 1
ATOM 590 C C . LYS A 1 73 ? 12.126 2.119 -6.968 1.00 84.19 73 LYS A C 1
ATOM 592 O O . LYS A 1 73 ? 12.468 3.296 -7.072 1.00 84.19 73 LYS A O 1
ATOM 597 N N . HIS A 1 74 ? 12.870 1.104 -7.390 1.00 81.25 74 HIS A N 1
ATOM 598 C CA . HIS A 1 74 ? 14.089 1.274 -8.175 1.00 81.25 74 HIS A CA 1
ATOM 599 C C . HIS A 1 74 ? 13.733 1.242 -9.659 1.00 81.25 74 HIS A C 1
ATOM 601 O O . HIS A 1 74 ? 13.012 0.346 -10.099 1.00 81.25 74 HIS A O 1
ATOM 607 N N . THR A 1 75 ? 14.223 2.214 -10.424 1.00 77.38 75 THR A N 1
ATOM 608 C CA . THR A 1 75 ? 14.189 2.126 -11.884 1.00 77.38 75 THR A CA 1
ATOM 609 C C . THR A 1 75 ? 15.344 1.213 -12.287 1.00 77.38 75 THR A C 1
ATOM 611 O O . THR A 1 75 ? 16.475 1.507 -11.897 1.00 77.38 75 THR A O 1
ATOM 614 N N . PRO A 1 76 ? 15.107 0.109 -13.015 1.00 72.69 76 PRO A N 1
ATOM 615 C CA . PRO A 1 76 ? 16.201 -0.692 -13.541 1.00 72.69 76 PRO A CA 1
ATOM 616 C C . PRO A 1 76 ? 17.092 0.205 -14.399 1.00 72.69 76 PRO A C 1
ATOM 618 O O . PRO A 1 76 ? 16.594 0.872 -15.311 1.00 72.69 76 PRO A O 1
ATOM 621 N N . GLU A 1 77 ? 18.392 0.233 -14.117 1.00 64.19 77 GLU A N 1
ATOM 622 C CA . GLU A 1 77 ? 19.350 0.744 -15.090 1.00 64.19 77 GLU A CA 1
ATOM 623 C C . GLU A 1 77 ? 19.230 -0.179 -16.301 1.00 64.19 77 GLU A C 1
ATOM 625 O O . GLU A 1 77 ? 19.470 -1.384 -16.200 1.00 64.19 77 GLU A O 1
ATOM 630 N N . LYS A 1 78 ? 18.745 0.342 -17.434 1.00 63.28 78 LYS A N 1
ATOM 631 C CA . LYS A 1 78 ? 18.834 -0.417 -18.680 1.00 63.28 78 LYS A CA 1
ATOM 632 C C . LYS A 1 78 ? 20.327 -0.676 -18.889 1.00 63.28 78 LYS A C 1
ATOM 634 O O . LYS A 1 78 ? 21.063 0.310 -18.925 1.00 63.28 78 LYS A O 1
ATOM 639 N N . PRO A 1 79 ? 20.794 -1.929 -19.028 1.00 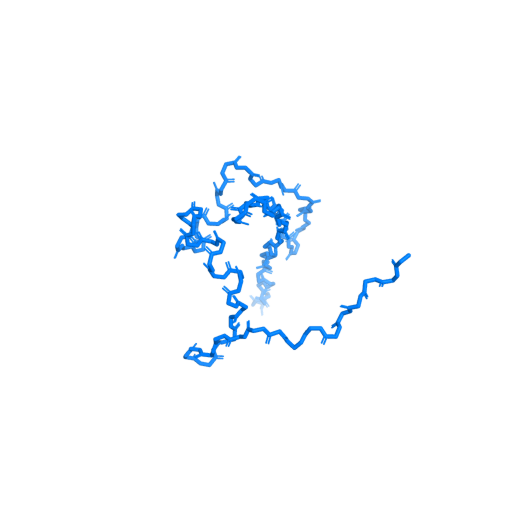57.03 79 PRO A N 1
ATOM 640 C CA . PRO A 1 79 ? 22.103 -2.122 -19.617 1.00 57.03 79 PRO A CA 1
ATOM 641 C C . PRO A 1 79 ? 22.012 -1.483 -21.002 1.00 57.03 79 PRO A C 1
ATOM 643 O O . PRO A 1 79 ? 21.137 -1.847 -21.794 1.00 57.03 79 PRO A O 1
ATOM 646 N N . GLU A 1 80 ? 22.823 -0.460 -21.258 1.00 54.72 80 GLU A N 1
ATOM 647 C CA . GLU A 1 80 ? 23.027 0.027 -22.615 1.00 54.72 80 GLU A CA 1
ATOM 648 C C . GLU 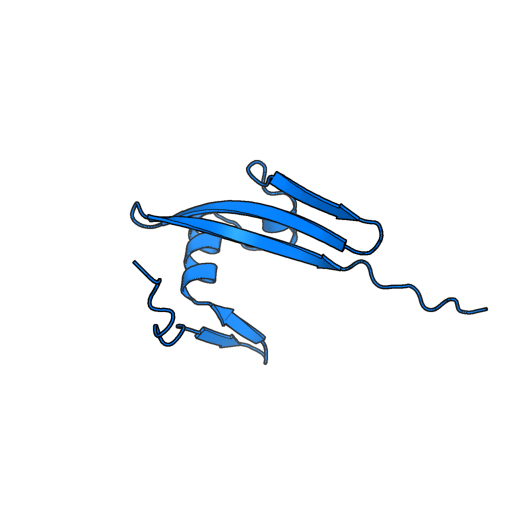A 1 80 ? 23.529 -1.175 -23.420 1.00 54.72 80 GLU A C 1
ATOM 650 O O . GLU A 1 80 ? 24.660 -1.626 -23.261 1.00 54.72 80 GLU A O 1
ATOM 655 N N . MET A 1 81 ? 22.643 -1.779 -24.211 1.00 52.59 81 MET A N 1
ATOM 656 C CA . MET A 1 81 ? 23.060 -2.660 -25.289 1.00 52.59 81 MET A CA 1
ATOM 657 C C . MET A 1 81 ? 23.508 -1.740 -26.421 1.00 52.59 81 MET A C 1
ATOM 659 O O . MET A 1 81 ? 22.688 -1.337 -27.248 1.00 52.59 81 MET A O 1
ATOM 663 N N . THR A 1 82 ? 24.779 -1.350 -26.376 1.00 49.97 82 THR A N 1
ATOM 664 C CA . THR A 1 82 ? 25.503 -0.712 -27.481 1.00 49.97 82 THR A CA 1
ATOM 665 C C . THR A 1 82 ? 26.199 -1.769 -28.322 1.00 49.97 82 THR A C 1
ATOM 667 O O . THR A 1 82 ? 26.730 -2.738 -27.730 1.00 49.97 82 THR A O 1
#

Sequence (82 aa):
MIPNFSAVPDFLEQKGMIFDRKYQEILSHMGLDSFESVWHHQGGETIKQIQARSVICIEGELNGEKTRFFLKKHTPEKPEMT

Radius of gyration: 15.65 Å; chains: 1; bounding box: 33×30×53 Å